Protein AF-A0A417RH90-F1 (afdb_monomer)

pLDDT: mean 84.42, std 13.89, range [44.47, 96.5]

Foldseek 3Di:
DDPVLVVLLVVLCVVLVPDPPDLLSVLSNVCSVLVHDSVQSVVLSPPPDPDSLSSVLSSVCVSLVNDPPPDPVLVPDPDSVSSSVVSVVVVVVVCVLVVQQVLVVVLVVPDPPQDPLLVVLLVVCVVLVPGNVVSNVCSVVVPDNVRSVVVSVVSVVVVVVVVVVVVVVVVVVVVD

Structure (mmCIF, N/CA/C/O backbone):
data_AF-A0A417RH90-F1
#
_entry.id   AF-A0A417RH90-F1
#
loop_
_atom_site.group_PDB
_atom_site.id
_atom_site.type_symbol
_atom_site.label_atom_id
_atom_site.label_alt_id
_atom_site.label_comp_id
_atom_site.label_asym_id
_atom_site.label_entity_id
_atom_site.label_seq_id
_atom_site.pdbx_PDB_ins_code
_atom_site.Cartn_x
_atom_site.Cartn_y
_atom_site.Cartn_z
_atom_site.occupancy
_atom_site.B_iso_or_equiv
_atom_site.auth_seq_id
_atom_site.auth_comp_id
_atom_site.auth_asym_id
_atom_site.auth_atom_id
_atom_site.pdbx_PDB_model_num
ATOM 1 N N . MET A 1 1 ? -4.095 11.098 -19.078 1.00 75.81 1 MET A N 1
ATOM 2 C CA . MET A 1 1 ? -2.693 11.365 -18.703 1.00 75.81 1 MET A CA 1
ATOM 3 C C . MET A 1 1 ? -2.512 12.868 -18.641 1.00 75.81 1 MET A C 1
ATOM 5 O O . MET A 1 1 ? -2.967 13.537 -19.564 1.00 75.81 1 MET A O 1
ATOM 9 N N . THR A 1 2 ? -1.958 13.392 -17.554 1.00 91.94 2 THR A N 1
ATOM 10 C CA . THR A 1 2 ? -1.797 14.840 -17.346 1.00 91.94 2 THR A CA 1
ATOM 11 C C . THR A 1 2 ? -0.530 15.370 -18.025 1.00 91.94 2 THR A C 1
ATOM 13 O O . THR A 1 2 ? 0.358 14.597 -18.396 1.00 91.94 2 THR A O 1
ATOM 16 N N . GLU A 1 3 ? -0.427 16.693 -18.187 1.00 92.12 3 GLU A N 1
ATOM 17 C CA . GLU A 1 3 ? 0.795 17.327 -18.704 1.00 92.12 3 GLU A CA 1
ATOM 18 C C . GLU A 1 3 ? 2.004 17.046 -17.802 1.00 92.12 3 GLU A C 1
ATOM 20 O O . GLU A 1 3 ? 3.073 16.716 -18.308 1.00 92.12 3 GLU A O 1
ATOM 25 N N . GLU A 1 4 ? 1.814 17.080 -16.480 1.00 92.88 4 GLU A N 1
ATOM 26 C CA . GLU A 1 4 ? 2.845 16.758 -15.484 1.00 92.88 4 GLU A CA 1
ATOM 27 C C . GLU A 1 4 ? 3.338 15.307 -15.593 1.00 92.88 4 GLU A C 1
ATOM 29 O O . GLU A 1 4 ? 4.536 15.037 -15.525 1.00 92.88 4 GLU A O 1
ATOM 34 N N . GLN A 1 5 ? 2.435 14.352 -15.834 1.00 92.94 5 GLN A N 1
ATOM 35 C CA . GLN A 1 5 ? 2.821 12.959 -16.073 1.00 92.94 5 GLN A CA 1
ATOM 36 C C . GLN A 1 5 ? 3.632 12.826 -17.369 1.00 92.94 5 GLN A C 1
ATOM 38 O O . GLN A 1 5 ? 4.650 12.137 -17.404 1.00 92.94 5 GLN A O 1
ATOM 43 N N . MET A 1 6 ? 3.229 13.523 -18.434 1.00 94.12 6 MET A N 1
ATOM 44 C CA . MET A 1 6 ? 3.941 13.496 -19.714 1.00 94.12 6 MET A CA 1
ATOM 45 C C . MET A 1 6 ? 5.330 14.142 -19.639 1.00 94.12 6 MET A C 1
ATOM 47 O O . MET A 1 6 ? 6.258 13.669 -20.303 1.00 94.12 6 MET A O 1
ATOM 51 N N . THR A 1 7 ? 5.504 15.213 -18.862 1.00 95.62 7 THR A N 1
ATOM 52 C CA . THR A 1 7 ? 6.820 15.837 -18.648 1.00 95.62 7 THR A CA 1
ATOM 53 C C . THR A 1 7 ? 7.733 14.943 -17.814 1.00 95.62 7 THR A C 1
ATOM 55 O O . THR A 1 7 ? 8.907 14.793 -18.166 1.00 95.62 7 THR A O 1
ATOM 58 N N . LEU A 1 8 ? 7.197 14.281 -16.784 1.00 95.88 8 LEU A N 1
ATOM 59 C CA . LEU A 1 8 ? 7.923 13.291 -15.990 1.00 95.88 8 LEU A CA 1
ATOM 60 C C . LEU A 1 8 ? 8.410 12.121 -16.859 1.00 95.88 8 LEU A C 1
ATOM 62 O O . LEU A 1 8 ? 9.601 11.810 -16.856 1.00 95.88 8 LEU A O 1
ATOM 66 N N . ILE A 1 9 ? 7.523 11.535 -17.674 1.00 95.25 9 ILE A N 1
ATOM 67 C CA . ILE A 1 9 ? 7.857 10.437 -18.597 1.00 95.25 9 ILE A CA 1
ATOM 68 C C . ILE A 1 9 ? 8.999 10.844 -19.536 1.00 95.25 9 ILE A C 1
ATOM 70 O O . ILE A 1 9 ? 9.998 10.134 -19.640 1.00 95.25 9 ILE A O 1
ATOM 74 N N . LYS A 1 10 ? 8.893 12.005 -20.198 1.00 95.50 10 LYS A N 1
ATOM 75 C CA . LYS A 1 10 ? 9.936 12.492 -21.122 1.00 95.50 10 LYS A CA 1
ATOM 76 C C . LYS A 1 10 ? 11.280 12.692 -20.423 1.00 95.50 10 LYS A C 1
ATOM 78 O O . LYS A 1 10 ? 12.320 12.365 -20.995 1.00 95.50 10 LYS A O 1
ATOM 83 N N . THR A 1 11 ? 11.255 13.225 -19.204 1.00 96.06 11 THR A N 1
ATOM 84 C CA . THR A 1 11 ? 12.456 13.447 -18.389 1.00 96.06 11 THR A CA 1
ATOM 85 C C . THR A 1 11 ? 13.141 12.124 -18.063 1.00 96.06 11 THR A C 1
ATOM 87 O O . THR A 1 11 ? 14.333 11.980 -18.325 1.00 96.06 11 THR A O 1
ATOM 90 N N . LEU A 1 12 ? 12.385 11.139 -17.574 1.00 96.00 12 LEU A N 1
ATOM 91 C CA . LEU A 1 12 ? 12.899 9.819 -17.202 1.00 96.00 12 LEU A CA 1
ATOM 92 C C . LEU A 1 12 ? 13.445 9.037 -18.400 1.00 96.00 12 LEU A C 1
ATOM 94 O O . LEU A 1 12 ? 14.547 8.501 -18.323 1.00 96.00 12 LEU A O 1
ATOM 98 N N . ILE A 1 13 ? 12.725 9.029 -19.526 1.00 95.88 13 ILE A N 1
ATOM 99 C CA . ILE A 1 13 ? 13.173 8.372 -20.764 1.00 95.88 13 ILE A CA 1
ATOM 100 C C . ILE A 1 13 ? 14.523 8.939 -21.211 1.00 95.88 13 ILE A C 1
ATOM 102 O O . ILE A 1 13 ? 15.453 8.187 -21.492 1.00 95.88 13 ILE A O 1
ATOM 106 N N . LYS A 1 14 ? 14.657 10.271 -21.228 1.00 95.94 14 LYS A N 1
ATOM 107 C CA . LYS A 1 14 ? 15.906 10.935 -21.621 1.00 95.94 14 LYS A CA 1
ATOM 108 C C . LYS A 1 14 ? 17.038 10.669 -20.627 1.00 95.94 14 LYS A C 1
ATOM 110 O O . LYS A 1 14 ? 18.169 10.456 -21.049 1.00 95.94 14 LYS A O 1
ATOM 115 N N . LYS A 1 15 ? 16.740 10.705 -19.327 1.00 95.81 15 LYS A N 1
ATOM 116 C CA . LYS A 1 15 ? 17.702 10.493 -18.236 1.00 95.81 15 LYS A CA 1
ATOM 117 C C . LYS A 1 15 ? 18.314 9.094 -18.276 1.00 95.81 15 LYS A C 1
ATOM 119 O O . LYS A 1 15 ? 19.522 8.967 -18.116 1.00 95.81 15 LYS A O 1
ATOM 124 N N . HIS A 1 16 ? 17.488 8.078 -18.520 1.00 94.12 16 HIS A N 1
ATOM 125 C CA . HIS A 1 16 ? 17.903 6.672 -18.541 1.00 94.12 16 HIS A CA 1
ATOM 126 C C . HIS A 1 16 ? 18.246 6.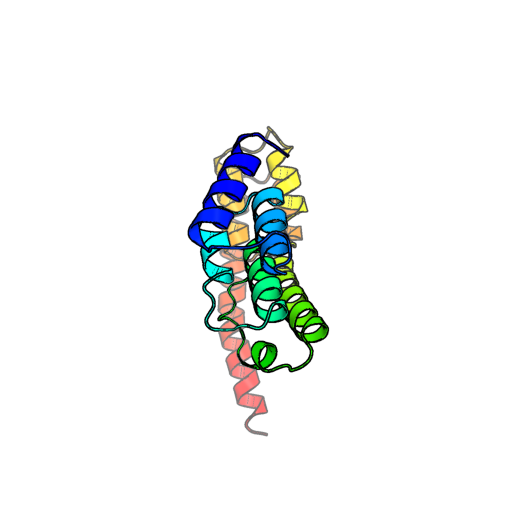150 -19.940 1.00 94.12 16 HIS A C 1
ATOM 128 O O . HIS A 1 16 ? 18.621 4.993 -20.080 1.00 94.12 16 HIS A O 1
ATOM 134 N N . GLY A 1 17 ? 18.135 6.988 -20.977 1.00 93.62 17 GLY A N 1
ATOM 135 C CA . GLY A 1 17 ? 18.446 6.603 -22.356 1.00 93.62 17 GLY A CA 1
ATOM 136 C C . GLY A 1 17 ? 17.518 5.524 -22.922 1.00 93.62 17 GLY A C 1
ATOM 137 O O . GLY A 1 17 ? 17.951 4.738 -23.757 1.00 93.62 17 GLY A O 1
ATOM 138 N N . ILE A 1 18 ? 16.265 5.482 -22.464 1.00 94.12 18 ILE A N 1
ATOM 139 C CA . ILE A 1 18 ? 15.293 4.439 -22.810 1.00 94.12 18 ILE A CA 1
ATOM 140 C C . ILE A 1 18 ? 14.750 4.686 -24.223 1.00 94.12 18 ILE A C 1
ATOM 142 O O . ILE A 1 18 ? 14.296 5.782 -24.559 1.00 94.12 18 ILE A O 1
ATOM 146 N N . SER A 1 19 ? 14.783 3.657 -25.058 1.00 92.31 19 SER A N 1
ATOM 147 C CA . SER A 1 19 ? 14.187 3.643 -26.388 1.00 92.31 19 SER A CA 1
ATOM 148 C C . SER A 1 19 ? 12.705 3.282 -26.339 1.00 92.31 19 SER A C 1
ATOM 150 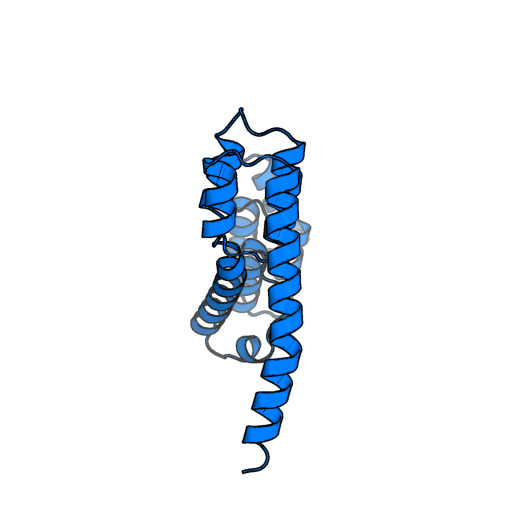O O . SER A 1 19 ? 12.207 2.627 -25.426 1.00 92.31 19 SER A O 1
ATOM 152 N N . ALA A 1 20 ? 12.011 3.633 -27.420 1.00 88.56 20 ALA A N 1
ATOM 153 C CA . ALA A 1 20 ? 10.636 3.250 -27.675 1.00 88.56 20 ALA A CA 1
ATOM 154 C C . ALA A 1 20 ? 10.394 1.721 -27.781 1.00 88.56 20 ALA A C 1
ATOM 156 O O . ALA A 1 20 ? 9.268 1.237 -27.863 1.00 88.56 20 ALA A O 1
ATOM 157 N N . THR A 1 21 ? 11.460 0.941 -27.862 1.00 89.69 21 THR A N 1
ATOM 158 C CA . THR A 1 21 ? 11.416 -0.519 -27.992 1.00 89.69 21 THR A CA 1
ATOM 159 C C . THR A 1 21 ? 11.772 -1.237 -26.699 1.00 89.69 21 THR A C 1
ATOM 161 O O . THR A 1 21 ? 11.635 -2.456 -26.630 1.00 89.69 21 THR A O 1
ATOM 164 N N . ASP A 1 22 ? 12.241 -0.499 -25.696 1.00 92.25 22 ASP A N 1
ATOM 165 C CA . ASP A 1 22 ? 12.732 -1.075 -24.454 1.00 92.25 22 ASP A CA 1
ATOM 166 C C . ASP A 1 22 ? 11.555 -1.397 -23.534 1.00 92.25 22 ASP A C 1
ATOM 168 O O . ASP A 1 22 ? 10.597 -0.624 -23.415 1.00 92.25 22 ASP A O 1
ATOM 172 N N . GLY A 1 23 ? 11.631 -2.533 -22.840 1.00 90.38 23 GLY A N 1
ATOM 173 C CA . GLY A 1 23 ? 10.597 -2.935 -21.887 1.00 90.38 23 GLY A CA 1
ATOM 174 C C . GLY A 1 23 ? 10.413 -1.907 -20.766 1.00 90.38 23 GLY A C 1
ATOM 175 O O . GLY A 1 23 ? 9.287 -1.638 -20.339 1.00 90.38 23 GLY A O 1
ATOM 176 N N . GLU A 1 24 ? 11.504 -1.259 -20.352 1.00 94.69 24 GLU A N 1
ATOM 177 C CA . GLU A 1 24 ? 11.530 -0.182 -19.365 1.00 94.69 24 GLU A CA 1
ATOM 178 C C . GLU A 1 24 ? 10.668 1.018 -19.754 1.00 94.69 24 GLU A C 1
ATOM 180 O O . GLU A 1 24 ? 10.181 1.720 -18.865 1.00 94.69 24 GLU A O 1
ATOM 185 N N . TRP A 1 25 ? 10.406 1.239 -21.048 1.00 95.44 25 TRP A N 1
ATOM 186 C CA . TRP A 1 25 ? 9.485 2.295 -21.460 1.00 95.44 25 TRP A CA 1
ATOM 187 C C . TRP A 1 25 ? 8.089 2.069 -20.883 1.00 95.44 25 TRP A C 1
ATOM 189 O O . TRP A 1 25 ? 7.466 2.997 -20.359 1.00 95.44 25 TRP A O 1
ATOM 199 N N . THR A 1 26 ? 7.625 0.818 -20.906 1.00 94.38 26 THR A N 1
ATOM 200 C CA . THR A 1 26 ? 6.329 0.446 -20.333 1.00 94.38 26 THR A CA 1
ATOM 201 C C . THR A 1 26 ? 6.318 0.689 -18.827 1.00 94.38 26 THR A C 1
ATOM 203 O O . THR A 1 26 ? 5.335 1.205 -18.302 1.00 94.38 26 THR A O 1
ATOM 206 N N . LEU A 1 27 ? 7.421 0.399 -18.130 1.00 95.62 27 LEU A N 1
ATOM 207 C CA . LEU A 1 27 ? 7.523 0.633 -16.688 1.00 95.62 27 LEU A CA 1
ATOM 208 C C . LEU A 1 27 ? 7.472 2.124 -16.340 1.00 95.62 27 LEU A C 1
ATOM 210 O O . LEU A 1 27 ? 6.683 2.509 -15.481 1.00 95.62 27 LEU A O 1
ATOM 214 N N . VAL A 1 28 ? 8.222 2.975 -17.052 1.00 96.50 28 VAL A N 1
ATOM 215 C CA . VAL A 1 28 ? 8.157 4.441 -16.881 1.00 96.50 28 VAL A CA 1
ATOM 216 C C . VAL A 1 28 ? 6.729 4.943 -17.079 1.00 96.50 28 VAL A C 1
ATOM 218 O O . VAL A 1 28 ? 6.221 5.734 -16.282 1.00 96.50 28 VAL A O 1
ATOM 221 N N . PHE A 1 29 ? 6.076 4.474 -18.144 1.00 95.25 29 PHE A N 1
ATOM 222 C CA . PHE A 1 29 ? 4.720 4.874 -18.484 1.00 95.25 29 PHE A CA 1
ATOM 223 C C . PHE A 1 29 ? 3.714 4.469 -17.403 1.00 95.25 29 PHE A C 1
ATOM 225 O O . PHE A 1 29 ? 2.909 5.298 -16.970 1.00 95.25 29 PHE A O 1
ATOM 232 N N . LEU A 1 30 ? 3.769 3.213 -16.949 1.00 95.62 30 LEU A N 1
ATOM 233 C CA . LEU A 1 30 ? 2.906 2.699 -15.889 1.00 95.62 30 LEU A CA 1
ATOM 234 C C . LEU A 1 30 ? 3.150 3.447 -14.580 1.00 95.62 30 LEU A C 1
ATOM 236 O O . LEU A 1 30 ? 2.198 3.955 -13.996 1.00 95.62 30 LEU A O 1
ATOM 240 N N . GLY A 1 31 ? 4.406 3.587 -14.153 1.00 95.88 31 GLY A N 1
ATOM 241 C CA . GLY A 1 31 ? 4.752 4.276 -12.912 1.00 95.88 31 GLY A CA 1
ATOM 242 C C . GLY A 1 31 ? 4.233 5.712 -12.870 1.00 95.88 31 GLY A C 1
ATOM 243 O O . GLY A 1 31 ? 3.569 6.095 -11.909 1.00 95.88 31 GLY A O 1
ATOM 244 N N . ALA A 1 32 ? 4.453 6.487 -13.935 1.00 96.12 32 ALA A N 1
ATOM 245 C CA . ALA A 1 32 ? 3.936 7.852 -14.020 1.00 96.12 32 ALA A CA 1
ATOM 246 C C . ALA A 1 32 ? 2.398 7.891 -14.067 1.00 96.12 32 ALA A C 1
ATOM 248 O O . ALA A 1 32 ? 1.780 8.751 -13.437 1.00 96.12 32 ALA A O 1
ATOM 249 N N . SER A 1 33 ? 1.767 6.943 -14.770 1.00 94.81 33 SER A N 1
ATOM 250 C CA . SER A 1 33 ? 0.303 6.845 -14.860 1.00 94.81 33 SER A CA 1
ATOM 251 C C . SER A 1 33 ? -0.346 6.517 -13.515 1.00 94.81 33 SER A C 1
ATOM 253 O O . SER A 1 33 ? -1.401 7.069 -13.206 1.00 94.81 33 SER A O 1
ATOM 255 N N . TYR A 1 34 ? 0.305 5.689 -12.694 1.00 95.19 34 TYR A N 1
ATOM 256 C CA . TYR A 1 34 ? -0.102 5.403 -11.316 1.00 95.19 34 TYR A CA 1
ATOM 257 C C . TYR A 1 34 ? 0.242 6.528 -10.324 1.00 95.19 34 TYR A C 1
ATOM 259 O O . TYR A 1 34 ? -0.115 6.434 -9.154 1.00 9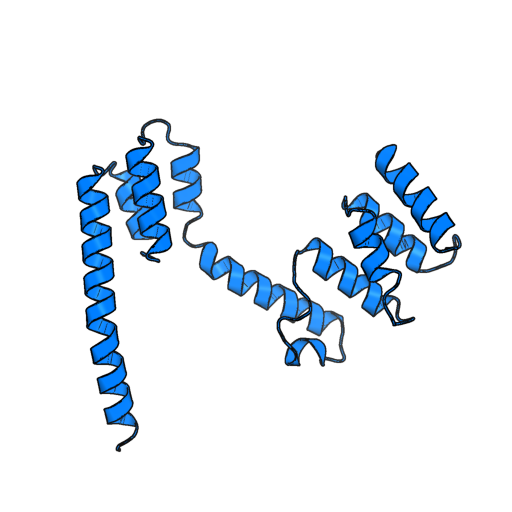5.19 34 TYR A O 1
ATOM 267 N N . GLY A 1 35 ? 0.908 7.599 -10.769 1.00 94.69 35 GLY A N 1
ATOM 268 C CA . GLY A 1 35 ? 1.253 8.744 -9.923 1.00 94.69 35 GLY A CA 1
ATOM 269 C C . GLY A 1 35 ? 2.492 8.533 -9.050 1.00 94.69 35 GLY A C 1
ATOM 270 O O . GLY A 1 35 ? 2.666 9.250 -8.067 1.00 94.69 35 GLY A O 1
ATOM 271 N N . LEU A 1 36 ? 3.360 7.574 -9.392 1.00 95.88 36 LEU A N 1
ATOM 272 C CA . LEU A 1 36 ? 4.641 7.411 -8.709 1.00 95.88 36 LEU A CA 1
ATOM 273 C C . LEU A 1 36 ? 5.549 8.620 -8.964 1.00 95.88 36 LEU A C 1
ATOM 275 O O . LEU A 1 36 ? 5.608 9.173 -10.063 1.00 95.88 36 LEU A O 1
ATOM 279 N N . THR A 1 37 ? 6.295 9.005 -7.934 1.00 95.56 37 THR A N 1
ATOM 280 C CA . THR A 1 37 ? 7.286 10.085 -8.011 1.00 95.56 37 THR A CA 1
ATOM 281 C C . THR A 1 37 ? 8.493 9.688 -8.863 1.00 95.56 37 THR A C 1
ATOM 283 O O . THR A 1 37 ? 8.801 8.505 -9.009 1.00 95.56 37 THR A O 1
ATOM 286 N N . GLU A 1 38 ? 9.253 10.675 -9.353 1.00 96.12 38 GLU A N 1
ATOM 287 C CA . GLU A 1 38 ? 10.501 10.422 -10.094 1.00 96.12 38 GLU A CA 1
ATOM 288 C C . GLU A 1 38 ? 11.449 9.494 -9.321 1.00 96.12 38 GLU A C 1
ATOM 290 O O . GLU A 1 38 ? 11.950 8.527 -9.881 1.00 96.12 38 GLU A O 1
ATOM 295 N N . LYS A 1 39 ? 11.625 9.726 -8.012 1.00 95.38 39 LYS A N 1
ATOM 296 C CA . LYS A 1 39 ? 12.509 8.916 -7.157 1.00 95.38 39 LYS A CA 1
ATOM 297 C C . LYS A 1 39 ? 12.058 7.460 -7.056 1.00 95.38 39 LYS A C 1
ATOM 299 O O . LYS A 1 39 ? 12.886 6.553 -7.076 1.00 95.38 39 LYS A O 1
ATOM 304 N N . GLN A 1 40 ? 10.751 7.236 -6.929 1.00 95.44 40 GLN A N 1
ATOM 305 C CA . GLN A 1 40 ? 10.181 5.890 -6.898 1.00 95.44 40 GLN A CA 1
ATOM 306 C C . GLN A 1 40 ? 10.397 5.181 -8.232 1.00 95.44 40 GLN A C 1
ATOM 308 O O . GLN A 1 40 ? 10.812 4.024 -8.240 1.00 95.44 40 GLN A O 1
ATOM 313 N N . ILE A 1 41 ? 10.183 5.889 -9.344 1.00 96.50 41 ILE A N 1
ATOM 314 C CA . ILE A 1 41 ? 10.388 5.343 -10.684 1.00 96.50 41 ILE A CA 1
ATOM 315 C C . ILE A 1 41 ? 11.864 5.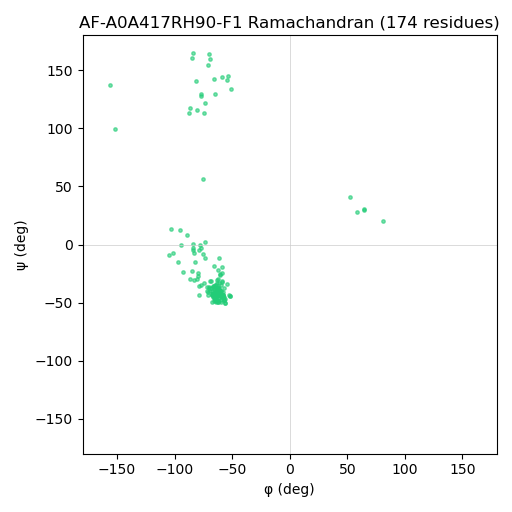018 -10.931 1.00 96.50 41 ILE A C 1
ATOM 317 O O . ILE A 1 41 ? 12.194 3.899 -11.317 1.00 96.50 41 ILE A O 1
ATOM 321 N N . ASP A 1 42 ? 12.763 5.947 -10.612 1.00 95.88 42 ASP A N 1
ATOM 322 C CA . ASP A 1 42 ? 14.207 5.731 -10.690 1.00 95.88 42 ASP A CA 1
ATOM 323 C C . ASP A 1 42 ? 14.626 4.469 -9.935 1.00 95.88 42 ASP A C 1
ATOM 325 O O . ASP A 1 42 ? 15.404 3.675 -10.456 1.00 95.88 42 ASP A O 1
ATOM 329 N N . SER A 1 43 ? 14.086 4.255 -8.730 1.00 94.19 43 SER A N 1
ATOM 330 C CA . SER A 1 43 ? 14.520 3.172 -7.847 1.00 94.19 43 SER A CA 1
ATOM 331 C C . SER A 1 43 ? 14.379 1.772 -8.453 1.00 94.19 43 SER A C 1
ATOM 333 O O . SER A 1 43 ? 15.192 0.898 -8.134 1.00 94.19 43 SER A O 1
ATOM 335 N N . TYR A 1 44 ? 13.377 1.532 -9.307 1.00 94.31 44 TYR A N 1
ATOM 336 C CA . TYR A 1 44 ? 13.227 0.249 -9.997 1.00 94.31 44 TYR A CA 1
ATOM 337 C C . TYR A 1 44 ? 13.906 0.225 -11.365 1.00 94.31 44 TYR A C 1
ATOM 339 O O . TYR A 1 44 ? 14.277 -0.850 -11.822 1.00 94.31 44 TYR A O 1
ATOM 347 N N . LEU A 1 45 ? 14.130 1.376 -12.006 1.00 94.31 45 LEU A N 1
ATOM 348 C CA . LEU A 1 45 ? 14.857 1.437 -13.277 1.00 94.31 45 LEU A CA 1
ATOM 349 C C . LEU A 1 45 ? 16.353 1.164 -13.104 1.00 94.31 45 LEU A C 1
ATOM 351 O O . LEU A 1 45 ? 16.925 0.438 -13.918 1.00 94.31 45 LEU A O 1
ATOM 355 N N . ILE A 1 46 ? 16.953 1.698 -12.033 1.00 92.88 46 ILE A N 1
ATOM 356 C CA . ILE A 1 46 ? 18.382 1.541 -11.703 1.00 92.88 46 ILE A CA 1
ATOM 357 C C . ILE A 1 46 ? 18.676 0.309 -10.839 1.00 92.88 46 ILE A C 1
ATOM 359 O O . ILE A 1 46 ? 19.783 0.179 -10.320 1.00 92.88 46 ILE A O 1
ATOM 363 N N . ALA A 1 47 ? 17.682 -0.556 -10.615 1.00 88.50 47 ALA A N 1
ATOM 364 C CA . ALA A 1 47 ? 17.894 -1.794 -9.878 1.00 88.50 47 ALA A CA 1
ATOM 365 C C . ALA A 1 47 ? 19.038 -2.596 -10.523 1.00 88.50 47 ALA A C 1
ATOM 367 O O . ALA A 1 47 ? 19.139 -2.634 -11.749 1.00 88.50 47 ALA A O 1
ATOM 368 N N . ASP A 1 48 ? 19.877 -3.231 -9.697 1.00 86.12 48 ASP A N 1
ATOM 369 C CA . ASP A 1 48 ? 21.046 -4.018 -10.126 1.00 86.12 48 ASP A CA 1
ATOM 370 C C . ASP A 1 48 ? 20.623 -5.376 -10.715 1.00 86.12 48 ASP A C 1
ATOM 372 O O . ASP A 1 48 ? 20.938 -6.453 -10.218 1.00 86.12 48 ASP A O 1
ATOM 376 N N . THR A 1 49 ? 19.768 -5.316 -11.730 1.00 84.38 49 THR A N 1
ATOM 377 C CA . THR A 1 49 ? 19.251 -6.451 -12.480 1.00 84.38 49 THR A CA 1
ATOM 378 C C . THR A 1 49 ? 18.812 -5.978 -13.860 1.00 84.38 49 THR A C 1
ATOM 380 O O . THR A 1 49 ? 18.176 -4.932 -14.016 1.00 84.38 49 THR A O 1
ATOM 383 N N . SER A 1 50 ? 19.145 -6.760 -14.882 1.00 84.56 50 SER A N 1
ATOM 384 C CA . SER A 1 50 ? 18.621 -6.579 -16.237 1.00 84.56 50 SER A CA 1
ATOM 385 C C . SER A 1 50 ? 17.258 -7.249 -16.434 1.00 84.56 50 SER A C 1
ATOM 387 O O . SER A 1 50 ? 16.656 -7.096 -17.494 1.00 84.56 50 SER A O 1
ATOM 389 N N . ASP A 1 51 ? 16.758 -7.981 -15.434 1.00 90.00 51 ASP A N 1
ATOM 390 C CA . ASP A 1 51 ? 15.465 -8.649 -15.512 1.00 90.00 51 ASP A CA 1
ATOM 391 C C . ASP A 1 51 ? 14.314 -7.644 -15.378 1.00 90.00 51 ASP A C 1
ATOM 393 O O . ASP A 1 51 ? 14.071 -7.057 -14.318 1.00 90.00 51 ASP A O 1
ATOM 397 N N . LEU A 1 52 ? 13.569 -7.479 -16.471 1.00 92.12 52 LEU A N 1
ATOM 398 C CA . LEU A 1 52 ? 12.402 -6.609 -16.530 1.00 92.12 52 LEU A CA 1
ATOM 399 C C . LEU A 1 52 ? 11.309 -7.043 -15.543 1.00 92.12 52 LEU A C 1
ATOM 401 O O . LEU A 1 52 ? 10.611 -6.184 -15.001 1.00 92.12 52 LEU A O 1
ATOM 405 N N . LEU A 1 53 ? 11.162 -8.348 -15.282 1.00 90.38 53 LEU A N 1
ATOM 406 C CA . LEU A 1 53 ? 10.161 -8.858 -14.344 1.00 90.38 53 LEU A CA 1
ATOM 407 C C . LEU A 1 53 ? 10.493 -8.450 -12.911 1.00 90.38 53 LEU A C 1
ATOM 409 O O . LEU A 1 53 ? 9.610 -7.964 -12.210 1.00 90.38 53 LEU A O 1
ATOM 413 N N . ALA A 1 54 ? 11.758 -8.545 -12.503 1.00 88.81 54 ALA A N 1
ATOM 414 C CA . ALA A 1 54 ? 12.208 -8.062 -11.199 1.00 88.81 54 ALA A CA 1
ATOM 415 C C . ALA A 1 54 ? 11.990 -6.545 -11.029 1.00 88.81 54 ALA A C 1
ATOM 417 O O . ALA A 1 54 ? 11.542 -6.091 -9.972 1.00 88.81 54 ALA A O 1
ATOM 418 N N . LYS A 1 55 ? 12.241 -5.745 -12.078 1.00 92.81 55 LYS A N 1
ATOM 419 C CA . LYS A 1 55 ? 11.937 -4.300 -12.062 1.00 92.81 55 LYS A CA 1
ATOM 420 C C . LYS A 1 55 ? 10.433 -4.038 -11.941 1.00 92.81 55 LYS A C 1
ATOM 422 O O . LYS A 1 55 ? 10.018 -3.172 -11.170 1.00 92.81 55 LYS A O 1
ATOM 427 N N . HIS A 1 56 ? 9.617 -4.797 -12.671 1.00 92.94 56 HIS A N 1
ATOM 428 C CA . HIS A 1 56 ? 8.159 -4.702 -12.616 1.00 92.94 56 HIS A CA 1
ATOM 429 C C . HIS A 1 56 ? 7.607 -5.086 -11.238 1.00 92.94 56 HIS A C 1
ATOM 431 O O . HIS A 1 56 ? 6.770 -4.377 -10.688 1.00 92.94 56 HIS A O 1
ATOM 437 N N . GLU A 1 57 ? 8.107 -6.162 -10.639 1.00 90.25 57 GLU A N 1
ATOM 438 C CA . GLU A 1 57 ? 7.732 -6.574 -9.289 1.00 90.25 57 GLU A CA 1
ATOM 439 C C . GLU A 1 57 ? 8.093 -5.502 -8.260 1.00 90.25 57 GLU A C 1
ATOM 441 O O . GLU A 1 57 ? 7.253 -5.127 -7.444 1.00 90.25 57 GLU A O 1
ATOM 446 N N . LYS A 1 58 ? 9.292 -4.911 -8.358 1.00 90.56 58 LYS A N 1
ATOM 447 C CA . LYS A 1 58 ? 9.683 -3.785 -7.502 1.00 90.56 58 LYS A CA 1
ATOM 448 C C . LYS A 1 58 ? 8.748 -2.583 -7.666 1.00 90.56 58 LYS A C 1
ATOM 450 O O .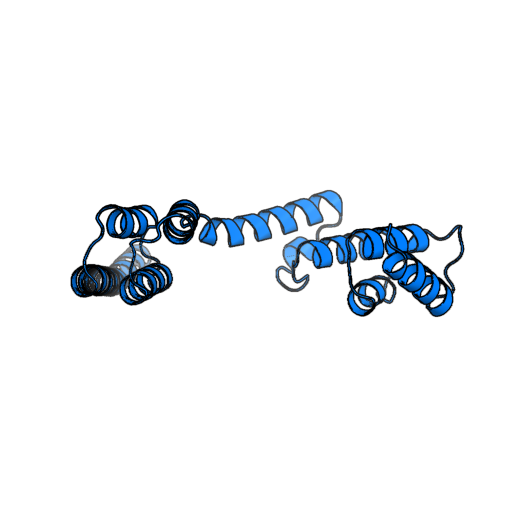 LYS A 1 58 ? 8.389 -1.962 -6.667 1.00 90.56 58 LYS A O 1
ATOM 455 N N . MET A 1 59 ? 8.317 -2.271 -8.892 1.00 94.06 59 MET A N 1
ATOM 456 C CA . MET A 1 59 ? 7.310 -1.232 -9.142 1.00 94.06 59 MET A CA 1
ATOM 457 C C . MET A 1 59 ? 5.990 -1.545 -8.421 1.00 94.06 59 MET A C 1
ATOM 459 O O . MET A 1 59 ? 5.429 -0.655 -7.784 1.00 94.06 59 MET A O 1
ATOM 463 N N . LEU A 1 60 ? 5.508 -2.790 -8.489 1.00 92.31 60 LEU A N 1
ATOM 464 C CA . LEU A 1 60 ? 4.284 -3.207 -7.800 1.00 92.31 60 LEU A CA 1
ATOM 465 C C . LEU A 1 60 ? 4.432 -3.109 -6.278 1.00 92.31 60 LEU A C 1
ATOM 467 O O . LEU A 1 60 ? 3.557 -2.546 -5.626 1.00 92.31 60 LEU A O 1
ATOM 471 N N . CYS A 1 61 ? 5.550 -3.561 -5.708 1.00 89.69 61 CYS A N 1
ATOM 472 C CA . CYS A 1 61 ? 5.811 -3.418 -4.274 1.00 89.69 61 CYS A CA 1
ATOM 473 C C . CYS A 1 61 ? 5.780 -1.947 -3.833 1.00 89.69 61 CYS A C 1
ATOM 475 O O . CYS A 1 61 ? 5.139 -1.622 -2.837 1.00 89.69 61 CYS A O 1
ATOM 477 N N . ILE A 1 62 ? 6.384 -1.039 -4.609 1.00 91.94 62 ILE A N 1
ATOM 478 C CA . ILE A 1 62 ? 6.329 0.407 -4.337 1.00 91.94 62 ILE A CA 1
ATOM 479 C C . ILE A 1 62 ? 4.892 0.933 -4.407 1.00 91.94 62 ILE A C 1
ATOM 481 O O . ILE A 1 62 ? 4.489 1.707 -3.541 1.00 91.94 62 ILE A O 1
ATOM 485 N N . LEU A 1 63 ? 4.122 0.517 -5.417 1.00 92.25 63 LEU A N 1
ATOM 486 C CA . LEU A 1 63 ? 2.732 0.939 -5.600 1.00 92.25 63 LEU A CA 1
ATOM 487 C C . LEU A 1 63 ? 1.848 0.526 -4.416 1.00 92.25 63 LEU A C 1
ATOM 489 O O . LEU A 1 63 ? 1.020 1.314 -3.966 1.00 92.25 63 LEU A O 1
ATOM 493 N N . PHE A 1 64 ? 2.043 -0.687 -3.899 1.00 87.81 64 PHE A N 1
ATOM 494 C CA . PHE A 1 64 ? 1.302 -1.203 -2.747 1.00 87.81 64 PHE A CA 1
ATOM 495 C C . PHE A 1 64 ? 1.895 -0.779 -1.393 1.00 87.81 64 PHE A C 1
ATOM 497 O O . PHE A 1 64 ? 1.318 -1.089 -0.353 1.00 87.81 64 PHE A O 1
ATOM 504 N N . GLY A 1 65 ? 3.027 -0.067 -1.376 1.00 86.75 65 GLY A N 1
ATOM 505 C CA . GLY A 1 65 ? 3.718 0.306 -0.139 1.00 86.75 65 GLY A CA 1
ATOM 506 C C . GLY A 1 65 ? 4.251 -0.900 0.642 1.00 86.75 65 GLY A C 1
ATOM 507 O O . GLY A 1 65 ? 4.302 -0.863 1.869 1.00 86.75 65 GLY A O 1
ATOM 508 N N . ILE A 1 66 ? 4.606 -1.977 -0.060 1.00 85.88 66 ILE A N 1
ATOM 509 C CA . ILE A 1 66 ? 5.219 -3.178 0.509 1.00 85.88 66 ILE A CA 1
ATOM 510 C C . ILE A 1 66 ? 6.727 -2.948 0.549 1.00 85.88 66 ILE A C 1
ATOM 512 O O . ILE A 1 66 ? 7.364 -2.794 -0.497 1.00 85.88 66 ILE A O 1
ATOM 516 N N . GLU A 1 67 ? 7.311 -2.938 1.747 1.00 73.12 67 GLU A N 1
ATOM 517 C CA . GLU A 1 67 ? 8.764 -2.901 1.865 1.00 73.12 67 GLU A CA 1
ATOM 518 C C . GLU A 1 67 ? 9.343 -4.270 1.494 1.00 73.12 67 GLU A C 1
ATOM 520 O O . GLU A 1 67 ? 8.999 -5.274 2.130 1.00 73.12 67 GLU A O 1
ATOM 525 N N . PRO A 1 68 ? 10.227 -4.338 0.481 1.00 59.97 68 PRO A N 1
ATOM 526 C CA . PRO A 1 68 ? 10.722 -5.606 -0.033 1.00 59.97 68 PRO A CA 1
ATOM 527 C C . PRO A 1 68 ? 11.493 -6.399 1.024 1.00 59.97 68 PRO A C 1
ATOM 529 O O . PRO A 1 68 ? 11.575 -7.611 0.909 1.00 59.97 68 PRO A O 1
ATOM 532 N N . GLU A 1 69 ? 12.013 -5.755 2.070 1.00 56.91 69 GLU A N 1
ATOM 533 C CA . GLU A 1 69 ? 12.963 -6.318 3.039 1.00 56.91 69 GLU A CA 1
ATOM 534 C C . GLU A 1 69 ? 12.332 -7.216 4.117 1.00 56.91 69 GLU A C 1
ATOM 536 O O . GLU A 1 69 ? 13.051 -7.822 4.910 1.00 56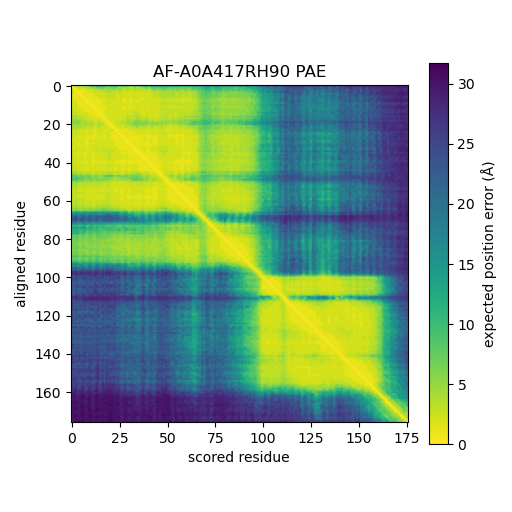.91 69 GLU A O 1
ATOM 541 N N . SER A 1 70 ? 11.004 -7.339 4.151 1.00 54.75 70 SER A N 1
ATOM 542 C CA . SER A 1 70 ? 10.296 -7.914 5.301 1.00 54.75 70 SER A CA 1
ATOM 543 C C . SER A 1 70 ? 10.235 -9.450 5.355 1.00 54.75 70 SER A C 1
ATOM 545 O O . SER A 1 70 ? 9.994 -9.976 6.438 1.00 54.75 70 SER A O 1
ATOM 547 N N . ASN A 1 71 ? 10.531 -10.196 4.276 1.00 60.56 71 ASN A N 1
ATOM 548 C CA . ASN A 1 71 ? 10.502 -11.667 4.343 1.00 60.56 71 ASN A CA 1
ATOM 549 C C . ASN A 1 71 ? 11.455 -12.392 3.373 1.00 60.56 71 ASN A C 1
ATOM 551 O O . ASN A 1 71 ? 11.162 -12.614 2.196 1.00 60.56 71 ASN A O 1
ATOM 555 N N . GLY A 1 72 ? 12.606 -12.829 3.896 1.00 68.62 72 GLY A N 1
ATOM 556 C CA . GLY A 1 72 ? 13.663 -13.486 3.117 1.00 68.62 72 GLY A CA 1
ATOM 557 C C . GLY A 1 72 ? 13.290 -14.850 2.517 1.00 68.62 72 GLY A C 1
ATOM 558 O O . GLY A 1 72 ? 13.967 -15.296 1.595 1.00 68.62 72 GLY A O 1
ATOM 559 N N . GLU A 1 73 ? 12.241 -15.522 3.003 1.00 76.12 73 GLU A N 1
ATOM 560 C CA . GLU A 1 73 ? 11.759 -16.779 2.406 1.00 76.12 73 GLU A CA 1
ATOM 561 C C . GLU A 1 73 ? 10.922 -16.533 1.147 1.00 76.12 73 GLU A C 1
ATOM 563 O O . GLU A 1 73 ? 11.162 -17.176 0.126 1.00 76.12 73 GLU A O 1
ATOM 568 N N . ILE A 1 74 ? 10.020 -15.546 1.177 1.00 79.69 74 ILE A N 1
ATOM 569 C CA . ILE A 1 74 ? 9.186 -15.176 0.024 1.00 79.69 74 ILE A CA 1
ATOM 570 C C . ILE A 1 74 ? 10.067 -14.637 -1.114 1.00 79.69 74 ILE A C 1
ATOM 572 O O . ILE A 1 74 ? 9.895 -15.016 -2.269 1.00 79.69 74 ILE A O 1
ATOM 576 N N . GLN A 1 75 ? 11.093 -13.839 -0.798 1.00 77.19 75 GLN A N 1
ATOM 577 C CA . GLN A 1 75 ? 12.036 -13.323 -1.802 1.00 77.19 75 GLN A CA 1
ATOM 578 C C . GLN A 1 75 ? 12.811 -14.416 -2.562 1.00 77.19 75 GLN A C 1
ATOM 580 O O . GLN A 1 75 ? 13.243 -14.185 -3.689 1.00 77.19 75 GLN A O 1
ATOM 585 N N . ARG A 1 76 ? 13.003 -15.601 -1.965 1.00 82.50 76 ARG A N 1
ATOM 586 C CA . ARG A 1 76 ? 13.744 -16.717 -2.583 1.00 82.50 76 ARG A CA 1
ATOM 587 C C . ARG A 1 76 ? 12.898 -17.555 -3.538 1.00 82.50 76 ARG A C 1
ATOM 589 O O . ARG A 1 76 ? 13.443 -18.438 -4.195 1.00 82.50 76 ARG A O 1
ATOM 596 N N . MET A 1 77 ? 11.590 -17.319 -3.608 1.00 84.31 77 MET A N 1
ATOM 597 C CA . MET A 1 77 ? 10.700 -18.067 -4.495 1.00 84.31 77 MET A CA 1
ATOM 598 C C . MET A 1 77 ? 11.062 -17.790 -5.954 1.00 84.31 77 MET A C 1
ATOM 600 O O . MET A 1 77 ? 11.171 -16.633 -6.340 1.00 84.31 77 MET A O 1
ATOM 604 N N . GLU A 1 78 ? 11.240 -18.826 -6.775 1.00 84.44 78 GLU A N 1
ATOM 605 C CA . GLU A 1 78 ? 11.640 -18.660 -8.182 1.00 84.44 78 GLU A CA 1
ATOM 606 C C . GLU A 1 78 ? 10.495 -18.144 -9.065 1.00 84.44 78 GLU A C 1
ATOM 608 O O . GLU A 1 78 ? 10.729 -17.387 -10.006 1.00 84.44 78 GLU A O 1
ATOM 613 N N . ASN A 1 79 ? 9.250 -18.527 -8.759 1.00 88.69 79 ASN A N 1
ATOM 614 C CA . ASN A 1 79 ? 8.081 -18.107 -9.522 1.00 88.69 79 ASN A CA 1
ATOM 615 C C . ASN A 1 79 ? 7.643 -16.685 -9.111 1.00 88.69 79 ASN A C 1
ATOM 617 O O . ASN A 1 79 ? 7.190 -16.494 -7.980 1.00 88.69 79 ASN A O 1
ATOM 621 N N . PRO A 1 80 ? 7.707 -15.688 -10.014 1.00 83.31 80 PRO A N 1
ATOM 622 C CA . PRO A 1 80 ? 7.403 -14.299 -9.673 1.00 83.31 80 PRO A CA 1
ATOM 623 C C . PRO A 1 80 ? 5.918 -14.060 -9.366 1.00 83.31 80 PRO A C 1
ATOM 625 O O . PRO A 1 80 ? 5.589 -13.207 -8.546 1.00 83.31 80 PRO A O 1
ATOM 628 N N . ALA A 1 81 ? 5.006 -14.810 -9.992 1.00 88.25 81 ALA A N 1
ATOM 629 C CA . ALA A 1 81 ? 3.574 -14.669 -9.735 1.00 88.25 81 ALA A CA 1
ATOM 630 C C . ALA A 1 81 ? 3.209 -15.201 -8.344 1.00 88.25 81 ALA A C 1
ATOM 632 O O . ALA A 1 81 ? 2.478 -14.546 -7.604 1.00 88.25 81 ALA A O 1
ATOM 633 N N . GLU A 1 82 ? 3.761 -16.359 -7.977 1.00 89.81 82 GLU A N 1
ATOM 634 C CA . GLU A 1 82 ? 3.577 -16.953 -6.651 1.00 89.81 82 GLU A CA 1
ATOM 635 C C . GLU A 1 82 ? 4.192 -16.067 -5.560 1.00 89.81 82 GLU A C 1
ATOM 637 O O . GLU A 1 82 ? 3.542 -15.768 -4.558 1.00 89.81 82 GLU A O 1
ATOM 642 N N . ARG A 1 83 ? 5.408 -15.561 -5.799 1.00 89.44 83 ARG A N 1
ATOM 643 C CA . ARG A 1 83 ? 6.094 -14.620 -4.909 1.00 89.44 83 ARG A CA 1
ATOM 644 C C . ARG A 1 83 ? 5.259 -13.368 -4.647 1.00 89.44 83 ARG A C 1
ATOM 646 O O . ARG A 1 83 ? 5.019 -13.020 -3.493 1.00 89.44 83 ARG A O 1
ATOM 653 N N . LEU A 1 84 ? 4.755 -12.728 -5.703 1.00 86.56 84 LEU A N 1
ATOM 654 C CA . LEU A 1 84 ? 3.908 -11.542 -5.580 1.00 86.56 84 LEU A CA 1
ATOM 655 C C . LEU A 1 84 ? 2.596 -11.847 -4.842 1.00 86.56 84 LEU A C 1
ATOM 657 O O . LEU A 1 84 ? 2.158 -11.052 -4.011 1.00 86.56 84 LEU A O 1
ATOM 661 N N . GLN A 1 85 ? 1.973 -12.996 -5.118 1.00 87.69 85 GLN A N 1
ATOM 662 C CA . GLN A 1 85 ? 0.755 -13.417 -4.428 1.00 87.69 85 GLN A CA 1
ATOM 663 C C . GLN A 1 85 ? 0.991 -13.577 -2.922 1.00 87.69 85 GLN A C 1
ATOM 665 O O . GLN A 1 85 ? 0.170 -13.121 -2.126 1.00 87.69 85 GLN A O 1
ATOM 670 N N . MET A 1 86 ? 2.118 -14.174 -2.533 1.00 88.94 86 MET A N 1
ATOM 671 C CA . MET A 1 86 ? 2.512 -14.334 -1.134 1.00 88.94 86 MET A CA 1
ATOM 672 C C . MET A 1 86 ? 2.789 -12.986 -0.455 1.00 88.94 86 MET A C 1
ATOM 674 O O . MET A 1 86 ? 2.262 -12.744 0.630 1.00 88.94 86 MET A O 1
ATOM 678 N N . LEU A 1 87 ? 3.528 -12.079 -1.111 1.00 86.69 87 LEU A N 1
ATOM 679 C CA . LEU A 1 87 ? 3.776 -10.719 -0.604 1.00 86.69 87 LEU A CA 1
ATOM 680 C C . LEU A 1 87 ? 2.468 -9.952 -0.363 1.00 86.69 87 LEU A C 1
ATOM 682 O O . LEU A 1 87 ? 2.287 -9.324 0.681 1.00 86.69 87 LEU A O 1
ATOM 686 N N . LEU A 1 88 ? 1.532 -10.022 -1.313 1.00 85.19 88 LEU A N 1
ATOM 687 C CA . LEU A 1 88 ? 0.226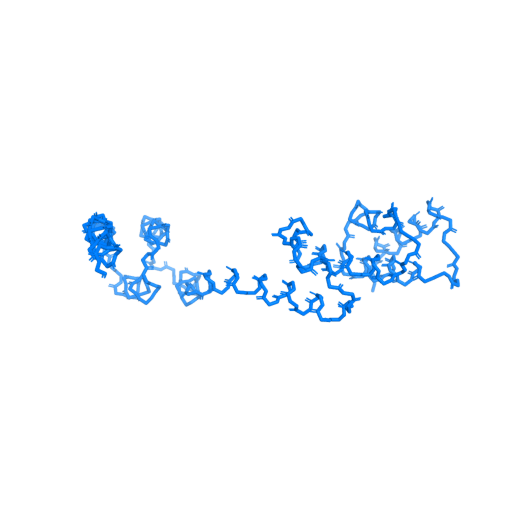 -9.376 -1.188 1.00 85.19 88 LEU A CA 1
ATOM 688 C C . LEU A 1 88 ? -0.619 -10.006 -0.080 1.00 85.19 88 LEU A C 1
ATOM 690 O O . LEU A 1 88 ? -1.245 -9.279 0.687 1.00 85.19 88 LEU A O 1
ATOM 694 N N . ALA A 1 89 ? -0.638 -11.336 0.025 1.00 86.31 89 ALA A N 1
ATOM 695 C CA . ALA A 1 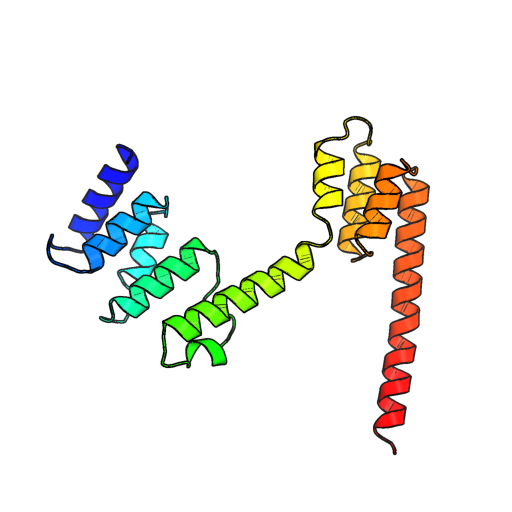89 ? -1.369 -12.034 1.076 1.00 86.31 89 ALA A CA 1
ATOM 696 C C . ALA A 1 89 ? -0.850 -11.651 2.469 1.00 86.31 89 ALA A C 1
ATOM 698 O O . ALA A 1 89 ? -1.648 -11.380 3.363 1.00 86.31 89 ALA A O 1
ATOM 699 N N . GLU A 1 90 ? 0.468 -11.561 2.645 1.00 83.81 90 GLU A N 1
ATOM 700 C CA . GLU A 1 90 ? 1.075 -11.138 3.904 1.00 83.81 90 GLU A CA 1
ATOM 701 C C . GLU A 1 90 ? 0.770 -9.674 4.238 1.00 83.81 90 GLU A C 1
ATOM 703 O O . GLU A 1 90 ? 0.387 -9.368 5.371 1.00 83.81 90 GLU A O 1
ATOM 708 N N . TYR A 1 91 ? 0.895 -8.774 3.259 1.00 82.06 91 TYR A N 1
ATOM 709 C CA . TYR A 1 91 ? 0.549 -7.363 3.423 1.00 82.06 91 TYR A CA 1
ATOM 710 C C . TYR A 1 91 ? -0.923 -7.189 3.813 1.00 82.06 91 TYR A C 1
ATOM 712 O O . TYR A 1 91 ? -1.257 -6.436 4.732 1.00 82.06 91 TYR A O 1
ATOM 720 N N . LEU A 1 92 ? -1.819 -7.918 3.145 1.00 79.50 92 LEU A N 1
ATOM 721 C CA . LEU A 1 92 ? -3.246 -7.899 3.442 1.00 79.50 92 LEU A CA 1
ATOM 722 C C . LEU A 1 92 ? -3.554 -8.517 4.801 1.00 79.50 92 LEU A C 1
ATOM 724 O O . LEU A 1 92 ? -4.359 -7.944 5.519 1.00 79.50 92 LEU A O 1
ATOM 728 N N . ALA A 1 93 ? -2.907 -9.610 5.201 1.00 77.00 93 ALA A N 1
ATOM 729 C CA . ALA A 1 93 ? -3.082 -10.195 6.530 1.00 77.00 93 ALA A CA 1
ATOM 730 C C . ALA A 1 93 ? -2.619 -9.235 7.642 1.00 77.00 93 ALA A C 1
ATOM 732 O O . ALA A 1 93 ? -3.324 -9.030 8.635 1.00 77.00 93 ALA A O 1
ATOM 733 N N . HIS A 1 94 ? -1.477 -8.564 7.449 1.00 68.44 94 HIS A N 1
ATOM 734 C CA . HIS A 1 94 ? -1.011 -7.521 8.364 1.00 68.44 94 HIS A CA 1
ATOM 735 C C . HIS A 1 94 ? -1.998 -6.352 8.445 1.00 68.44 94 HIS A C 1
ATOM 737 O O . HIS A 1 94 ? -2.244 -5.829 9.532 1.00 68.44 94 HIS A O 1
ATOM 743 N N . ASN A 1 95 ? -2.616 -5.959 7.332 1.00 60.06 95 ASN A N 1
ATOM 744 C CA . ASN A 1 95 ? -3.622 -4.899 7.329 1.00 60.06 95 ASN A CA 1
ATOM 745 C C . ASN A 1 95 ? -5.007 -5.363 7.804 1.00 60.06 95 ASN A C 1
ATOM 747 O O . ASN A 1 95 ? -5.729 -4.566 8.392 1.00 60.06 95 ASN A O 1
ATOM 751 N N . GLN A 1 96 ? -5.361 -6.637 7.658 1.00 55.81 96 GLN A N 1
ATOM 752 C CA . GLN A 1 96 ? -6.581 -7.233 8.209 1.00 55.81 96 GLN A CA 1
ATOM 753 C C . GLN A 1 96 ? -6.585 -7.194 9.735 1.00 55.81 96 GLN A C 1
ATOM 755 O O . GLN A 1 96 ? -7.624 -6.927 10.330 1.00 55.81 96 GLN A O 1
ATOM 760 N N . SER A 1 97 ? -5.418 -7.319 10.378 1.00 54.28 97 SER A N 1
ATOM 761 C CA . SER A 1 97 ? -5.306 -7.057 11.822 1.00 54.28 97 SER A CA 1
ATOM 762 C C . SER A 1 97 ? -5.718 -5.624 12.214 1.00 54.28 97 SER A C 1
ATOM 764 O O . SER A 1 97 ? -6.075 -5.380 13.364 1.00 54.28 97 SER A O 1
ATOM 766 N N . LYS A 1 98 ? -5.731 -4.683 11.256 1.00 53.62 98 LYS A N 1
ATOM 767 C CA . LYS A 1 98 ? -6.223 -3.304 11.414 1.00 53.62 98 LYS A CA 1
ATOM 768 C C . LYS A 1 98 ? -7.666 -3.107 10.920 1.00 53.62 98 LYS A C 1
ATOM 770 O O . LYS A 1 98 ? -8.270 -2.096 11.266 1.00 53.62 98 LYS A O 1
ATOM 775 N N . GLN A 1 99 ? -8.230 -4.040 10.144 1.00 55.41 99 GLN A N 1
ATOM 776 C CA . GLN A 1 99 ? -9.573 -3.926 9.549 1.00 55.41 99 GLN A CA 1
ATOM 777 C C . GLN A 1 99 ? -10.725 -4.145 10.539 1.00 55.41 99 GLN A C 1
ATOM 779 O O . GLN A 1 99 ? -11.865 -3.854 10.201 1.00 55.41 99 GLN A O 1
ATOM 784 N N . GLY A 1 100 ? -10.461 -4.577 11.778 1.00 68.62 100 GLY A N 1
ATOM 785 C CA . GLY A 1 100 ? -11.526 -4.732 12.777 1.00 68.62 100 GLY A CA 1
ATOM 786 C C . GLY A 1 100 ? -12.294 -3.433 13.058 1.00 68.62 100 GLY A C 1
ATOM 787 O O . GLY A 1 100 ? -13.488 -3.468 13.323 1.00 68.62 100 GLY A O 1
ATOM 788 N N . TYR A 1 101 ? -11.638 -2.274 12.956 1.00 83.94 101 TYR A N 1
ATOM 789 C CA . TYR A 1 101 ? -12.210 -0.985 13.357 1.00 83.94 101 TYR A CA 1
ATOM 790 C C . TYR A 1 101 ? -12.858 -0.194 12.217 1.00 83.94 101 TYR A C 1
ATOM 792 O O . TYR A 1 101 ? -13.145 0.987 12.399 1.00 83.94 101 TYR A O 1
ATOM 800 N N . GLU A 1 102 ? -13.087 -0.797 11.048 1.00 84.50 102 GLU A N 1
ATOM 801 C CA . GLU A 1 102 ? -13.668 -0.090 9.898 1.00 84.50 102 GLU A CA 1
ATOM 802 C C . GLU A 1 102 ? -15.042 0.505 10.238 1.00 84.50 102 GLU A C 1
ATOM 804 O O . GLU A 1 102 ? -15.261 1.699 10.035 1.00 84.50 102 GLU A O 1
ATOM 809 N N . GLU A 1 103 ? -15.914 -0.267 10.894 1.00 83.94 103 GLU A N 1
ATOM 810 C CA . GLU A 1 103 ? -17.214 0.229 11.363 1.00 83.94 103 GLU A CA 1
ATOM 811 C C . GLU A 1 103 ? -17.085 1.331 12.428 1.00 83.94 103 GLU A C 1
ATOM 813 O O . GLU A 1 103 ? -17.881 2.271 12.448 1.00 83.94 103 GLU A O 1
ATOM 818 N N . VAL A 1 104 ? -16.075 1.251 13.305 1.00 87.00 104 VAL A N 1
ATOM 819 C CA . VAL A 1 104 ? -15.789 2.294 14.311 1.00 87.00 104 VAL A CA 1
ATOM 820 C C . VAL A 1 104 ? -15.368 3.584 13.619 1.00 87.00 104 VAL A C 1
ATOM 822 O O . VAL A 1 104 ? -15.859 4.660 13.959 1.00 87.00 104 VAL A O 1
ATOM 825 N N . MET A 1 105 ? -14.490 3.482 12.622 1.00 86.94 105 MET A N 1
ATOM 826 C CA . MET A 1 105 ? -14.016 4.617 11.841 1.00 86.94 105 MET A CA 1
ATOM 827 C C . MET A 1 105 ? -15.154 5.253 11.039 1.00 86.94 105 MET A C 1
ATOM 829 O O . MET A 1 105 ? -15.328 6.470 11.102 1.00 86.94 105 MET A O 1
ATOM 833 N N . GLU A 1 106 ? -15.966 4.454 10.342 1.00 86.44 106 GLU A N 1
ATOM 834 C CA . GLU A 1 106 ? -17.149 4.950 9.635 1.00 86.44 106 GLU A CA 1
ATOM 835 C C . GLU A 1 106 ? -18.120 5.662 10.580 1.00 86.44 106 GLU A C 1
ATOM 837 O O . GLU A 1 106 ? -18.625 6.736 10.246 1.00 86.44 106 GLU A O 1
ATOM 842 N N . TYR A 1 107 ? -18.360 5.098 11.769 1.00 88.75 107 TYR A N 1
ATOM 843 C CA . TYR A 1 107 ? -19.231 5.705 12.770 1.00 88.75 107 TYR A CA 1
ATOM 844 C C . TYR A 1 107 ? -18.696 7.064 13.235 1.00 88.75 107 TYR A C 1
ATOM 846 O O . TYR A 1 107 ? -19.438 8.044 13.234 1.00 88.75 107 TYR A O 1
ATOM 854 N N . VAL A 1 108 ? -17.407 7.154 13.578 1.00 88.06 108 VAL A N 1
ATOM 855 C CA . VAL A 1 108 ? -16.775 8.400 14.047 1.00 88.06 108 VAL A CA 1
ATOM 856 C C . VAL A 1 108 ? -16.758 9.481 12.963 1.00 88.06 108 VAL A C 1
ATOM 858 O O . VAL A 1 108 ? -16.959 10.651 13.273 1.00 88.06 108 VAL A O 1
ATOM 861 N N . ILE A 1 109 ? -16.548 9.116 11.694 1.00 88.00 109 ILE A N 1
ATOM 862 C CA . ILE A 1 109 ? -16.556 10.077 10.577 1.00 88.00 109 ILE A CA 1
ATOM 863 C C . ILE A 1 109 ? -17.974 10.601 10.303 1.00 88.00 109 ILE A C 1
ATOM 865 O O . ILE A 1 109 ? -18.138 11.767 9.941 1.00 88.00 109 ILE A O 1
ATOM 869 N N . ARG A 1 110 ? -19.002 9.753 10.450 1.00 87.06 110 ARG A N 1
ATOM 870 C CA . ARG A 1 110 ? -20.399 10.115 10.155 1.00 87.06 110 ARG A CA 1
ATOM 871 C C . ARG A 1 110 ? -21.126 10.784 11.333 1.00 87.06 110 ARG A C 1
ATOM 873 O O . ARG A 1 110 ? -22.033 11.576 11.084 1.00 87.06 110 ARG A O 1
ATOM 880 N N . ASP A 1 111 ? -20.783 10.480 12.588 1.00 75.94 111 ASP A N 1
ATOM 881 C CA . ASP A 1 111 ? -21.470 11.006 13.781 1.00 75.94 111 ASP A CA 1
ATOM 882 C C . ASP A 1 111 ? -20.879 12.352 14.246 1.00 75.94 111 ASP A C 1
ATOM 884 O O . ASP A 1 111 ? -19.764 12.431 14.756 1.00 75.94 111 ASP A O 1
ATOM 888 N N . THR A 1 112 ? -21.663 13.430 14.142 1.00 70.44 112 THR A N 1
ATOM 889 C CA . THR A 1 112 ? -21.279 14.784 14.592 1.00 70.44 112 THR A CA 1
ATOM 890 C C . THR A 1 112 ? -21.518 15.045 16.087 1.00 70.44 112 THR A C 1
ATOM 892 O O . THR A 1 112 ? -21.332 16.165 16.559 1.00 70.44 112 THR A O 1
ATOM 895 N N . GLY A 1 113 ? -22.019 14.061 16.832 1.00 82.88 113 GLY A N 1
ATOM 896 C CA . GLY A 1 113 ? -22.423 14.165 18.233 1.00 82.88 113 GLY A CA 1
ATOM 897 C C . GLY A 1 113 ? -21.420 13.595 19.235 1.00 82.88 113 GLY A C 1
ATOM 898 O O . GLY A 1 113 ? -21.623 13.773 20.436 1.00 82.88 113 GLY A O 1
ATOM 899 N N . LEU A 1 114 ? -20.356 12.932 18.775 1.00 89.44 114 LEU A N 1
ATOM 900 C CA . LEU A 1 114 ? -19.232 12.557 19.628 1.00 89.44 114 LEU A CA 1
ATOM 901 C C . LEU A 1 114 ? -18.353 13.782 19.895 1.00 89.44 114 LEU A C 1
ATOM 903 O O . LEU A 1 114 ? -17.909 14.473 18.980 1.00 89.44 114 LEU A O 1
ATOM 907 N N . SER A 1 115 ? -18.070 14.046 21.167 1.00 92.06 115 SER A N 1
ATOM 908 C CA . SER A 1 115 ? -17.110 15.082 21.542 1.00 92.06 115 SER A CA 1
ATOM 909 C C . SER A 1 115 ? -15.677 14.657 21.208 1.00 92.06 115 SER A C 1
ATOM 911 O O . SER A 1 115 ? -15.342 13.471 21.233 1.00 92.06 115 SER A O 1
ATOM 913 N N . ALA A 1 116 ? -14.785 15.628 20.995 1.00 91.50 116 ALA A N 1
ATOM 914 C CA . ALA A 1 116 ? -13.361 15.360 20.773 1.00 91.50 116 ALA A CA 1
ATOM 915 C C . ALA A 1 116 ? -12.731 14.518 21.903 1.00 91.50 116 ALA A C 1
ATOM 917 O O . ALA A 1 116 ? -11.878 13.672 21.652 1.00 91.50 116 ALA A O 1
ATOM 918 N N . ALA A 1 117 ? -13.191 14.704 23.145 1.00 93.19 117 ALA A N 1
ATOM 919 C CA . ALA A 1 117 ? -12.730 13.924 24.289 1.00 93.19 117 ALA A CA 1
ATOM 920 C C . ALA A 1 117 ? -13.183 12.456 24.225 1.00 93.19 117 ALA A C 1
ATOM 922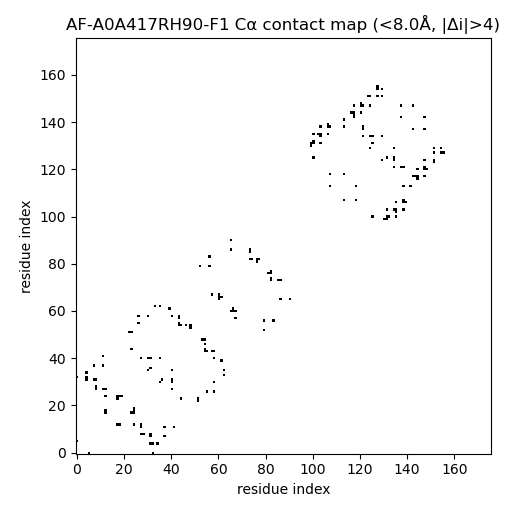 O O . ALA A 1 117 ? -12.412 11.574 24.594 1.00 93.19 117 ALA A O 1
ATOM 923 N N . GLN A 1 118 ? -14.400 12.180 23.744 1.00 93.56 118 GLN A N 1
ATOM 924 C CA . GLN A 1 118 ? -14.871 10.808 23.521 1.00 93.56 118 GLN A CA 1
ATOM 925 C C . GLN A 1 118 ? -14.098 10.142 22.383 1.00 93.56 118 GLN A C 1
ATOM 927 O O . GLN A 1 118 ? -13.659 9.008 22.541 1.00 93.56 118 GLN A O 1
ATOM 932 N N . ILE A 1 119 ? -13.863 10.862 21.281 1.00 93.25 119 ILE A N 1
ATOM 933 C CA . ILE A 1 119 ? -13.067 10.363 20.150 1.00 93.25 119 ILE A CA 1
ATOM 934 C C . ILE A 1 119 ? -11.650 9.999 20.610 1.00 93.25 119 ILE A C 1
ATOM 936 O O . ILE A 1 119 ? -11.160 8.923 20.281 1.00 93.25 119 ILE A O 1
ATOM 940 N N . GLU A 1 120 ? -11.016 10.834 21.438 1.00 94.25 120 GLU A N 1
ATOM 941 C CA . GLU A 1 120 ? -9.687 10.534 21.983 1.00 94.25 120 GLU A CA 1
ATOM 942 C C . GLU A 1 120 ? -9.687 9.308 22.913 1.00 94.25 120 GLU A C 1
ATOM 944 O O . GLU A 1 120 ? -8.725 8.543 22.912 1.00 94.25 120 GLU A O 1
ATOM 949 N N . GLN A 1 121 ? -10.751 9.065 23.689 1.00 94.94 121 GLN A N 1
ATOM 950 C CA . GLN A 1 121 ? -10.841 7.832 24.482 1.00 94.94 121 GLN A CA 1
ATOM 951 C C . GLN A 1 121 ? -11.066 6.598 23.604 1.00 94.94 121 GLN A C 1
ATOM 953 O O . GLN A 1 121 ? -10.422 5.580 23.829 1.00 94.94 121 GLN A O 1
ATOM 958 N N . LEU A 1 122 ? -11.912 6.680 22.572 1.00 93.31 122 LEU A N 1
ATOM 959 C CA . LEU A 1 122 ? -12.077 5.584 21.610 1.00 93.31 122 LEU A CA 1
ATOM 960 C C . LEU A 1 122 ? -10.751 5.277 20.900 1.00 93.31 122 LEU A C 1
ATOM 962 O O . LEU A 1 122 ? -10.390 4.114 20.763 1.00 93.31 122 LEU A O 1
ATOM 966 N N . ARG A 1 123 ? -9.967 6.304 20.546 1.00 93.00 123 ARG A N 1
ATOM 967 C CA . ARG A 1 123 ? -8.612 6.140 19.998 1.00 93.00 123 ARG A CA 1
ATOM 968 C C . ARG A 1 123 ? -7.698 5.366 20.956 1.00 93.00 123 ARG A C 1
ATOM 970 O O . ARG A 1 123 ? -6.996 4.461 20.521 1.00 93.00 123 ARG A O 1
ATOM 977 N N . LYS A 1 124 ? -7.741 5.669 22.257 1.00 93.56 124 LYS A N 1
ATOM 978 C CA . LYS A 1 124 ? -6.984 4.928 23.285 1.00 93.56 124 LYS A CA 1
ATOM 979 C C . LYS A 1 124 ? -7.463 3.486 23.455 1.00 93.56 124 LYS A C 1
ATOM 981 O O . LYS A 1 124 ? -6.636 2.606 23.656 1.00 93.56 124 LYS A O 1
ATOM 986 N N . ALA A 1 125 ? -8.765 3.228 23.331 1.00 91.88 125 ALA A N 1
ATOM 987 C CA . ALA A 1 125 ? -9.307 1.867 23.336 1.00 91.88 125 ALA A CA 1
ATOM 988 C C . ALA A 1 125 ? -8.772 1.039 22.154 1.00 91.88 125 ALA A C 1
ATOM 990 O O . ALA A 1 125 ? -8.391 -0.118 22.328 1.00 91.88 125 ALA A O 1
ATOM 991 N N . VAL A 1 126 ? -8.662 1.663 20.975 1.00 90.25 126 VAL A N 1
ATOM 992 C CA . VAL A 1 126 ? -8.033 1.064 19.788 1.00 90.25 126 VAL A CA 1
ATOM 993 C C . VAL A 1 126 ? -6.540 0.799 20.023 1.00 90.25 126 VAL A C 1
ATOM 995 O O . VAL A 1 126 ? -6.047 -0.275 19.682 1.00 90.25 126 VAL A O 1
ATOM 998 N N . GLU A 1 127 ? -5.808 1.736 20.639 1.00 87.88 127 GLU A N 1
ATOM 999 C CA . GLU A 1 127 ? -4.390 1.543 21.001 1.00 87.88 127 GLU A CA 1
ATOM 1000 C C . GLU A 1 127 ? -4.185 0.396 21.999 1.00 87.88 127 GLU A C 1
ATOM 1002 O O . GLU A 1 127 ? -3.222 -0.361 21.874 1.00 87.88 127 GLU A O 1
ATOM 1007 N N . ALA A 1 128 ? -5.117 0.227 22.940 1.00 87.62 128 ALA A N 1
ATOM 1008 C CA . ALA A 1 128 ? -5.153 -0.889 23.882 1.00 87.62 128 ALA A CA 1
ATOM 1009 C C . ALA A 1 128 ? -5.582 -2.222 23.236 1.00 87.62 128 ALA A C 1
ATOM 1011 O O . ALA A 1 128 ? -5.672 -3.228 23.932 1.00 87.62 128 ALA A O 1
ATOM 1012 N N . LYS A 1 129 ? -5.823 -2.245 21.914 1.00 87.88 129 LYS A N 1
ATOM 1013 C CA . LYS A 1 129 ? -6.246 -3.417 21.130 1.00 87.88 129 LYS A CA 1
ATOM 1014 C C . LYS A 1 129 ? -7.562 -4.045 21.600 1.00 87.88 129 LYS A C 1
ATOM 1016 O O . LYS A 1 129 ? -7.775 -5.237 21.391 1.00 87.88 129 LYS A O 1
ATOM 1021 N N . MET A 1 130 ? -8.449 -3.248 22.196 1.00 89.94 130 MET A N 1
ATOM 1022 C CA . MET A 1 130 ? -9.781 -3.716 22.577 1.00 89.94 130 MET A CA 1
ATOM 1023 C C . MET A 1 130 ? -10.557 -4.227 21.352 1.00 89.94 130 MET A C 1
ATOM 1025 O O . MET A 1 130 ? -10.454 -3.623 20.288 1.00 89.94 130 MET A O 1
ATOM 1029 N N . PRO A 1 131 ? -11.382 -5.281 21.463 1.00 89.12 131 PRO A N 1
ATOM 1030 C CA . PRO A 1 131 ? -12.195 -5.753 20.348 1.00 89.12 131 PRO A CA 1
ATOM 1031 C C . PRO A 1 131 ? -12.997 -4.618 19.705 1.00 89.12 131 PRO A C 1
ATOM 1033 O O . PRO A 1 131 ? -13.627 -3.808 20.386 1.00 89.12 131 PRO A O 1
ATOM 1036 N N . ALA A 1 132 ? -12.977 -4.550 18.376 1.00 89.12 132 ALA A N 1
ATOM 1037 C CA . ALA A 1 132 ? -13.598 -3.441 17.664 1.00 89.12 132 ALA A CA 1
ATOM 1038 C C . ALA A 1 132 ? -15.116 -3.362 17.870 1.00 89.12 132 ALA A C 1
ATOM 1040 O O . ALA A 1 132 ? -15.661 -2.262 17.896 1.00 89.12 132 ALA A O 1
ATOM 1041 N N . GLU A 1 133 ? -15.777 -4.503 18.078 1.00 88.56 133 GLU A N 1
ATOM 1042 C CA . GLU A 1 133 ? -17.195 -4.582 18.446 1.00 88.56 133 GLU A CA 1
ATOM 1043 C C . GLU A 1 133 ? -17.475 -3.845 19.766 1.00 88.56 133 GLU A C 1
ATOM 1045 O O . GLU A 1 133 ? -18.395 -3.029 19.825 1.00 88.56 133 GLU A O 1
ATOM 1050 N N . ASP A 1 134 ? -16.626 -4.031 20.782 1.00 91.06 134 ASP A N 1
ATOM 1051 C CA . ASP A 1 134 ? -16.756 -3.357 22.078 1.00 91.06 134 ASP A CA 1
ATOM 1052 C C . ASP A 1 134 ? -16.522 -1.848 21.938 1.00 91.06 134 ASP A C 1
ATOM 1054 O O . ASP A 1 134 ? -17.257 -1.030 22.497 1.00 91.06 134 ASP A O 1
ATOM 1058 N N . VAL A 1 135 ? -15.510 -1.448 21.158 1.00 92.00 135 VAL A N 1
ATOM 1059 C CA . VAL A 1 135 ? -15.230 -0.029 20.883 1.00 92.00 135 VAL A CA 1
ATOM 1060 C C . VAL A 1 135 ? -16.392 0.622 20.129 1.00 92.00 135 VAL A C 1
ATOM 1062 O O . VAL A 1 135 ? -16.805 1.737 20.463 1.00 92.00 135 VAL A O 1
ATOM 1065 N N . LEU A 1 136 ? -16.964 -0.084 19.155 1.00 91.69 136 LEU A N 1
ATOM 1066 C CA . LEU A 1 136 ? -18.125 0.363 18.397 1.00 91.69 136 LEU A CA 1
ATOM 1067 C C . LEU A 1 136 ? -19.360 0.499 19.283 1.00 91.69 136 LEU A C 1
ATOM 1069 O O . LEU A 1 136 ? -20.096 1.478 19.164 1.00 91.69 136 LEU A O 1
ATOM 1073 N N . GLU A 1 137 ? -19.584 -0.450 20.188 1.00 91.75 137 GLU A N 1
ATOM 1074 C CA . GLU A 1 137 ? -20.690 -0.407 21.137 1.00 91.75 137 GLU A CA 1
ATOM 1075 C C . GLU A 1 137 ? -20.565 0.798 22.080 1.00 91.75 137 GLU A C 1
ATOM 1077 O O . GLU A 1 137 ? -21.543 1.517 22.302 1.00 91.75 137 GLU A O 1
ATOM 1082 N N . MET A 1 138 ? -19.360 1.085 22.586 1.00 92.56 138 MET A N 1
ATOM 1083 C CA . MET A 1 138 ? -19.109 2.281 23.397 1.00 92.56 138 MET A CA 1
ATOM 1084 C C . MET A 1 138 ? -19.424 3.576 22.636 1.00 92.56 138 MET A C 1
ATOM 1086 O O . MET A 1 138 ? -20.015 4.494 23.214 1.00 92.56 138 MET A O 1
ATOM 1090 N N . ALA A 1 139 ? -19.072 3.637 21.347 1.00 90.44 139 ALA A N 1
ATOM 1091 C CA . ALA A 1 139 ? -19.362 4.776 20.482 1.00 90.44 139 ALA A CA 1
ATOM 1092 C C . ALA A 1 139 ? -20.871 4.928 20.207 1.00 90.44 139 ALA A C 1
ATOM 1094 O O . ALA A 1 139 ? -21.425 6.008 20.424 1.00 90.44 139 ALA A O 1
ATOM 1095 N N . ARG A 1 140 ? -21.553 3.843 19.806 1.00 90.00 140 ARG A N 1
ATOM 1096 C CA . ARG A 1 140 ? -22.999 3.818 19.504 1.00 90.00 140 ARG A CA 1
ATOM 1097 C C . ARG A 1 140 ? -23.852 4.179 20.718 1.00 90.00 140 ARG A C 1
ATOM 1099 O O . ARG A 1 140 ? -24.809 4.939 20.595 1.00 90.00 140 ARG A O 1
ATOM 1106 N N . ASN A 1 141 ? -23.474 3.687 21.897 1.00 91.00 141 ASN A N 1
ATOM 1107 C CA . ASN A 1 141 ? -24.172 3.973 23.150 1.00 91.00 141 ASN A CA 1
ATOM 1108 C C . ASN A 1 141 ? -23.841 5.357 23.733 1.00 91.00 141 ASN A C 1
ATOM 1110 O O . ASN A 1 141 ? -24.379 5.714 24.778 1.00 91.00 141 ASN A O 1
ATOM 1114 N N . ARG A 1 142 ? -22.973 6.142 23.075 1.00 85.56 142 ARG A N 1
ATOM 1115 C CA . ARG A 1 142 ? -22.556 7.488 23.505 1.00 85.56 142 ARG A CA 1
ATOM 1116 C C . ARG A 1 142 ? -22.064 7.524 24.951 1.00 85.56 142 ARG A C 1
ATOM 1118 O O . ARG A 1 142 ? -22.364 8.473 25.678 1.00 85.56 142 ARG A O 1
ATOM 1125 N N . LYS A 1 143 ? -21.297 6.504 25.353 1.00 91.44 143 LYS A N 1
ATOM 1126 C CA . LYS A 1 143 ? -20.711 6.447 26.696 1.00 91.44 143 LYS A CA 1
ATOM 1127 C C . LYS A 1 143 ? -19.921 7.716 26.995 1.00 91.44 143 LYS A C 1
ATOM 1129 O O . LYS A 1 143 ? -19.293 8.307 26.107 1.00 91.44 143 LYS A O 1
ATOM 1134 N N . ASP A 1 144 ? -19.957 8.146 28.248 1.00 93.50 144 ASP A N 1
ATOM 1135 C CA . ASP A 1 144 ? -19.209 9.317 28.672 1.00 93.50 144 ASP A CA 1
ATOM 1136 C C . ASP A 1 144 ? -17.691 9.046 28.677 1.00 93.50 144 ASP A C 1
ATOM 1138 O O . ASP A 1 144 ? -17.213 7.909 28.628 1.00 93.50 144 ASP A O 1
ATOM 1142 N N . VAL A 1 145 ? -16.899 10.117 28.728 1.00 93.62 145 VAL A N 1
ATOM 1143 C CA . VAL A 1 145 ? -15.428 10.048 28.663 1.00 93.62 145 VAL A CA 1
ATOM 1144 C C . VAL A 1 145 ? -14.840 9.166 29.777 1.00 93.62 145 VAL A C 1
ATOM 1146 O O . VAL A 1 145 ? -13.863 8.451 29.555 1.00 93.62 145 VAL A O 1
ATOM 1149 N N . MET A 1 146 ? -15.421 9.201 30.976 1.00 94.81 146 MET A N 1
ATOM 1150 C CA . MET A 1 146 ? -14.951 8.447 32.139 1.00 94.81 146 MET A CA 1
ATOM 1151 C C . MET A 1 146 ? -15.415 6.990 32.117 1.00 94.81 146 MET A C 1
ATOM 1153 O O . MET A 1 146 ? -14.735 6.121 32.659 1.00 94.81 146 MET A O 1
ATOM 1157 N N . GLU A 1 147 ? -16.565 6.699 31.523 1.00 93.94 147 GLU A N 1
ATOM 1158 C CA . GLU A 1 147 ? -17.041 5.344 31.255 1.00 93.94 147 GLU A CA 1
ATOM 1159 C C . GLU A 1 147 ? -16.140 4.636 30.248 1.00 93.94 147 GLU A C 1
ATOM 1161 O O . GLU A 1 147 ? -15.679 3.533 30.539 1.00 93.94 147 GLU A O 1
ATOM 1166 N N . ILE A 1 148 ? -15.815 5.285 29.123 1.00 93.62 148 ILE A N 1
ATOM 1167 C CA . ILE A 1 148 ? -14.897 4.714 28.123 1.00 93.62 148 ILE A CA 1
ATOM 1168 C C . ILE A 1 148 ? -13.525 4.479 28.760 1.00 93.62 148 ILE A C 1
ATOM 1170 O O . ILE A 1 148 ? -12.972 3.387 28.652 1.00 93.62 148 ILE A O 1
ATOM 1174 N N . ARG A 1 149 ? -13.006 5.461 29.511 1.00 94.38 149 ARG A N 1
ATOM 1175 C CA . ARG A 1 149 ? -11.727 5.320 30.216 1.00 94.38 149 ARG A CA 1
ATOM 1176 C C . ARG A 1 149 ? -11.712 4.127 31.177 1.00 94.38 149 ARG A C 1
ATOM 1178 O O . ARG A 1 149 ? -10.751 3.366 31.181 1.00 94.38 149 ARG A O 1
ATOM 1185 N N . ARG A 1 150 ? -12.774 3.941 31.968 1.00 94.50 150 ARG A N 1
ATOM 1186 C CA . ARG A 1 150 ? -12.893 2.799 32.891 1.00 94.50 150 ARG A CA 1
ATOM 1187 C C . ARG A 1 150 ? -12.934 1.461 32.153 1.00 94.50 150 ARG A C 1
ATOM 1189 O O . ARG A 1 150 ? -12.344 0.501 32.636 1.00 94.50 150 ARG A O 1
ATOM 1196 N N . CYS A 1 151 ? -13.596 1.388 30.996 1.00 93.44 151 CYS A N 1
ATOM 1197 C CA . CYS A 1 151 ? -13.593 0.185 30.161 1.00 93.44 151 CYS A CA 1
ATOM 1198 C C . CYS A 1 151 ? -12.181 -0.166 29.665 1.00 93.44 151 CYS A C 1
ATOM 1200 O O . CYS A 1 151 ? -11.800 -1.332 29.729 1.00 93.44 151 CYS A O 1
ATOM 1202 N N . ILE A 1 152 ? -11.392 0.832 29.251 1.00 92.94 152 ILE A N 1
ATOM 1203 C CA . ILE A 1 152 ? -9.993 0.636 28.831 1.00 92.94 152 ILE A CA 1
ATOM 1204 C C . ILE A 1 152 ? -9.143 0.135 30.001 1.00 92.94 152 ILE A C 1
ATOM 1206 O O . ILE A 1 152 ? -8.456 -0.874 29.879 1.00 92.94 152 ILE A O 1
ATOM 1210 N N . GLU A 1 153 ? -9.225 0.800 31.157 1.00 92.56 153 GLU A N 1
ATOM 1211 C CA . GLU A 1 153 ? -8.478 0.408 32.360 1.00 92.56 153 GLU A CA 1
ATOM 1212 C C . GLU A 1 153 ? -8.820 -1.029 32.786 1.00 92.56 153 GLU A C 1
ATOM 1214 O O . GLU A 1 153 ? -7.932 -1.803 33.143 1.00 92.56 153 GLU A O 1
ATOM 1219 N N . PHE A 1 154 ? -10.098 -1.413 32.707 1.00 92.00 154 PHE A N 1
ATOM 1220 C CA . PHE A 1 154 ? -10.538 -2.776 32.993 1.00 92.00 154 PHE A CA 1
ATOM 1221 C C . PHE A 1 154 ? -9.967 -3.796 32.003 1.00 92.00 154 PHE A C 1
ATOM 1223 O O . PHE A 1 154 ? -9.463 -4.838 32.424 1.00 92.00 154 PHE A O 1
ATOM 1230 N N . TYR A 1 155 ? -10.002 -3.483 30.707 1.00 90.62 155 TYR A N 1
ATOM 1231 C CA . TYR A 1 155 ? -9.443 -4.339 29.665 1.00 90.62 155 TYR A CA 1
ATOM 1232 C C . TYR A 1 155 ? -7.939 -4.571 29.872 1.00 90.62 155 TYR A C 1
ATOM 1234 O O . TYR A 1 155 ? -7.478 -5.711 29.910 1.00 90.62 155 TYR A O 1
ATOM 1242 N N . GLU A 1 156 ? -7.179 -3.502 30.118 1.00 87.81 156 GLU A N 1
ATOM 1243 C CA . GLU A 1 156 ? -5.743 -3.599 30.388 1.00 87.81 156 GLU A CA 1
ATOM 1244 C C . GLU A 1 156 ? -5.422 -4.408 31.652 1.00 87.81 156 GLU A C 1
ATOM 1246 O O . GLU A 1 156 ? -4.416 -5.119 31.689 1.00 87.81 156 GLU A O 1
ATOM 1251 N N . MET A 1 157 ? -6.237 -4.291 32.708 1.00 88.88 157 MET A N 1
ATOM 1252 C CA . MET A 1 157 ? -6.070 -5.100 33.921 1.00 88.88 157 MET A CA 1
ATOM 1253 C C . MET A 1 157 ? -6.297 -6.587 33.629 1.00 88.88 157 MET A C 1
ATOM 1255 O O . MET A 1 157 ? -5.499 -7.418 34.060 1.00 88.88 157 MET A O 1
ATOM 1259 N N . MET A 1 158 ? -7.330 -6.921 32.852 1.00 83.69 158 MET A N 1
ATOM 1260 C CA . MET A 1 158 ? -7.615 -8.302 32.463 1.00 83.69 158 MET A CA 1
ATOM 1261 C C . MET A 1 158 ? -6.507 -8.918 31.601 1.00 83.69 158 MET A C 1
ATOM 1263 O O . MET A 1 158 ? -6.129 -10.065 31.845 1.00 83.69 158 MET A O 1
ATOM 1267 N N . GLU A 1 159 ? -5.942 -8.183 30.640 1.00 76.00 159 GLU A N 1
ATOM 1268 C CA . GLU A 1 159 ? -4.812 -8.691 29.847 1.00 76.00 159 GLU A CA 1
ATOM 1269 C C . GLU A 1 159 ? -3.558 -8.920 30.703 1.00 76.00 159 GLU A C 1
ATOM 1271 O O . GLU A 1 159 ? -2.927 -9.980 30.621 1.00 76.00 159 GLU A O 1
ATOM 1276 N N . LYS A 1 160 ? -3.235 -7.980 31.602 1.00 69.88 160 LYS A N 1
ATOM 1277 C CA . LYS A 1 160 ? -2.090 -8.103 32.521 1.00 69.88 160 LYS A CA 1
ATOM 1278 C C . LYS A 1 160 ? -2.216 -9.296 33.473 1.00 69.88 160 LYS A C 1
ATOM 1280 O O . LYS A 1 160 ? -1.198 -9.858 33.868 1.00 69.88 160 LYS A O 1
ATOM 1285 N N . GLU A 1 161 ? -3.431 -9.707 33.840 1.00 64.38 161 GLU A N 1
ATOM 1286 C CA . GLU A 1 161 ? -3.673 -10.904 34.661 1.00 64.38 161 GLU A CA 1
ATOM 1287 C C . GLU A 1 161 ? -3.621 -12.221 33.862 1.00 64.38 161 GLU A C 1
ATOM 1289 O O . GLU A 1 161 ? -3.310 -13.278 34.425 1.00 64.38 161 GLU A O 1
ATOM 1294 N N . GLN A 1 162 ? -3.868 -12.184 32.550 1.00 57.69 162 GLN A N 1
ATOM 1295 C CA . GLN A 1 162 ? -3.787 -13.363 31.681 1.00 57.69 162 GLN A CA 1
ATOM 1296 C C . GLN A 1 162 ? -2.340 -13.729 31.306 1.00 57.69 162 GLN A C 1
ATOM 1298 O O . GLN A 1 162 ? -1.999 -14.919 31.295 1.00 57.69 162 GLN A O 1
ATOM 1303 N N . GLU A 1 163 ? -1.454 -12.747 31.108 1.00 52.66 163 GLU A N 1
ATOM 1304 C CA . GLU A 1 163 ? -0.023 -12.976 30.839 1.00 52.66 163 GLU A CA 1
ATOM 1305 C C . GLU A 1 163 ? 0.698 -13.904 31.857 1.00 52.66 163 GLU A C 1
ATOM 1307 O O . GLU A 1 163 ? 1.450 -14.796 31.436 1.00 52.66 163 GLU A O 1
ATOM 1312 N N . PRO A 1 164 ? 0.510 -13.772 33.190 1.00 53.22 164 PRO A N 1
ATOM 1313 C CA . PRO A 1 164 ? 1.113 -14.686 34.160 1.00 53.22 164 PRO A CA 1
ATOM 1314 C C . PRO A 1 164 ? 0.531 -16.106 34.102 1.00 53.22 164 PRO A C 1
ATOM 1316 O O . PRO A 1 164 ? 1.257 -17.077 34.346 1.00 53.22 164 PRO A O 1
ATOM 1319 N N . GLN A 1 165 ? -0.748 -16.269 33.746 1.00 49.97 165 GLN A N 1
ATOM 1320 C CA . GLN A 1 165 ? -1.377 -17.592 33.669 1.00 49.97 165 GLN A CA 1
ATOM 1321 C C . GLN A 1 165 ? -0.984 -18.376 32.411 1.00 49.97 165 GLN A C 1
ATOM 1323 O O . GLN A 1 165 ? -0.817 -19.598 32.489 1.00 49.97 165 GLN A O 1
ATOM 1328 N N . GLU A 1 166 ? -0.789 -17.718 31.266 1.00 51.00 166 GLU A N 1
ATOM 1329 C CA . GLU A 1 166 ? -0.304 -18.393 30.056 1.00 51.00 166 GLU A CA 1
ATOM 1330 C C . GLU A 1 166 ? 1.139 -18.886 30.209 1.00 51.00 166 GLU A C 1
ATOM 1332 O O . GLU A 1 166 ? 1.434 -20.043 29.886 1.00 51.00 166 GLU A O 1
ATOM 1337 N N . LYS A 1 167 ? 2.026 -18.075 30.806 1.00 50.34 167 LYS A N 1
ATOM 1338 C CA . LYS A 1 167 ? 3.409 -18.481 31.121 1.00 50.34 167 LYS A CA 1
ATOM 1339 C C . LYS A 1 167 ? 3.450 -19.667 32.095 1.00 50.34 167 LYS A C 1
ATOM 1341 O O . LYS A 1 167 ? 4.264 -20.578 31.930 1.00 50.34 167 LYS A O 1
ATOM 1346 N N . ALA A 1 168 ? 2.537 -19.719 33.068 1.00 50.53 168 ALA A N 1
ATOM 1347 C CA . ALA A 1 168 ? 2.417 -20.847 33.996 1.00 50.53 168 ALA A CA 1
ATOM 1348 C C . ALA A 1 168 ? 1.884 -22.133 33.328 1.00 50.53 168 ALA A C 1
ATOM 1350 O O . ALA A 1 168 ? 2.349 -23.233 33.642 1.00 50.53 168 ALA A O 1
ATOM 1351 N N . LYS A 1 169 ? 0.938 -22.026 32.382 1.00 51.19 169 LYS A N 1
ATOM 1352 C CA . LYS A 1 169 ? 0.396 -23.179 31.637 1.00 51.19 169 LYS A CA 1
ATOM 1353 C C . LYS A 1 169 ? 1.397 -23.751 30.626 1.00 51.19 169 LYS A C 1
ATOM 1355 O O . LYS A 1 169 ? 1.464 -24.975 30.497 1.00 51.19 169 LYS A O 1
ATOM 1360 N N . LYS A 1 170 ? 2.207 -22.910 29.969 1.00 48.72 170 LYS A N 1
ATOM 1361 C CA . LYS A 1 170 ? 3.287 -23.345 29.059 1.00 48.72 170 LYS A CA 1
ATOM 1362 C C . LYS A 1 170 ? 4.372 -24.132 29.805 1.00 48.72 170 LYS A C 1
ATOM 1364 O O . LYS A 1 170 ? 4.638 -25.280 29.456 1.00 48.72 170 LYS A O 1
ATOM 1369 N N . ASN A 1 171 ? 4.850 -23.601 30.934 1.00 49.41 171 ASN A N 1
ATOM 1370 C CA . ASN A 1 171 ? 5.846 -24.263 31.790 1.00 49.41 171 ASN A CA 1
ATOM 1371 C C . ASN A 1 171 ? 5.388 -25.620 32.360 1.00 49.41 171 ASN A C 1
ATOM 1373 O O . ASN A 1 171 ? 6.213 -26.468 32.697 1.00 49.41 171 ASN A O 1
ATOM 1377 N N . ARG A 1 172 ? 4.074 -25.847 32.498 1.00 50.94 172 ARG A N 1
ATOM 1378 C CA . ARG A 1 172 ? 3.523 -27.120 32.995 1.00 50.94 172 ARG A CA 1
ATOM 1379 C C . ARG A 1 172 ? 3.352 -28.174 31.894 1.00 50.94 172 ARG A C 1
ATOM 1381 O O . ARG A 1 172 ? 3.308 -29.357 32.218 1.00 50.94 172 ARG A O 1
ATOM 1388 N N . ARG A 1 173 ? 3.249 -27.761 30.623 1.00 51.81 173 ARG A N 1
ATOM 1389 C CA . ARG A 1 173 ? 3.182 -28.662 29.457 1.00 51.81 173 ARG A CA 1
ATOM 1390 C C . ARG A 1 173 ? 4.565 -29.120 28.989 1.00 51.81 173 ARG A C 1
ATOM 1392 O O . ARG A 1 173 ? 4.673 -30.252 28.556 1.00 51.81 173 ARG A O 1
ATOM 1399 N N . GLU A 1 174 ? 5.605 -28.305 29.158 1.00 51.56 174 GLU A N 1
ATOM 1400 C CA . GLU A 1 174 ? 7.004 -28.683 28.861 1.00 51.56 174 GLU A CA 1
ATOM 1401 C C . GLU A 1 174 ? 7.633 -29.651 29.882 1.00 51.56 174 GLU A C 1
ATOM 1403 O O . GLU A 1 174 ? 8.702 -30.200 29.640 1.00 51.56 174 GLU A O 1
ATOM 1408 N N . ARG A 1 175 ? 6.989 -29.867 31.038 1.00 51.75 175 ARG A N 1
ATOM 1409 C CA . ARG A 1 175 ? 7.469 -30.758 32.114 1.00 51.75 175 ARG A CA 1
ATOM 1410 C C . ARG A 1 175 ? 6.739 -32.111 32.185 1.00 51.75 175 ARG A C 1
ATOM 1412 O O . ARG A 1 175 ? 6.839 -32.788 33.208 1.00 51.75 175 ARG A O 1
ATOM 1419 N N . ARG A 1 176 ? 5.971 -32.482 31.160 1.00 44.47 176 ARG A N 1
ATOM 1420 C CA . ARG A 1 176 ? 5.329 -33.800 31.012 1.00 44.47 176 ARG A CA 1
ATOM 1421 C C . ARG A 1 176 ? 5.812 -34.456 29.735 1.00 44.47 176 ARG A C 1
ATOM 1423 O O . ARG A 1 176 ? 5.969 -35.692 29.778 1.00 44.47 176 ARG A O 1
#

Sequence (176 aa):
MTEEQMTLIKTLIKKHGISATDGEWTLVFLGASYGLTEKQIDSYLIADTSDLLAKHEKMLCILFGIEPESNGEIQRMENPAERLQMLLAEYLAHNQSKQGYEEVMEYVIRDTGLSAAQIEQLRKAVEAKMPAEDVLEMARNRKDVMEIRRCIEFYEMMEKEQEPQEKAKKNRRERR

Radius of gyration: 24.38 Å; Cα contacts (8 Å, |Δi|>4): 110; chains: 1; bounding box: 45×51×63 Å

Secondary structure (DSSP, 8-state):
--HHHHHHHHHHHHHHT--TTSHHHHHHHHHHHTT--HHHHHHHHTSS---HHHHHHHHHHHHHT--GGG-TTGGG-S-HHHHHHHHHHHHHHHHHHHHTTHHHHHHHHH-TTS-HHHHHHHHHHHHTT--HHHHHHHHHTT--HHHHHHHHHHHHHHHHHHHHHHHHHHHHHTT-

Solvent-accessible surface area (backbone atoms only — not comparable to full-atom values): 10223 Å² total; per-residue (Å²): 137,54,73,68,40,54,51,49,42,54,51,50,34,63,73,71,68,55,46,99,83,42,74,64,44,58,52,48,51,49,37,35,74,75,66,48,49,72,68,62,48,47,58,33,70,72,38,99,59,90,51,65,65,62,30,50,50,48,48,50,30,59,75,71,68,48,70,83,85,80,46,77,69,54,72,66,46,85,52,65,68,61,30,51,51,51,54,50,50,53,54,47,52,62,48,50,76,61,52,64,40,52,68,40,51,53,46,60,75,70,47,88,83,67,50,73,65,40,53,52,40,52,51,50,32,54,74,69,64,51,58,36,68,60,54,34,48,44,59,75,68,63,53,52,57,68,56,49,46,51,52,42,55,51,50,54,50,54,53,64,59,45,56,62,52,53,56,54,54,52,62,59,61,79,74,112

Mean predicted aligned error: 13.74 Å